Protein AF-A0A7W7MBR2-F1 (afdb_monomer_lite)

Secondary structure (DSSP, 8-state):
--HHHHHHHHHHHS-HHHHHHHHHHHHHHHTTTT-HHHHHHHHHHHTTSS-HHHHHH-HHHHHHHHHHHHHHHHHHHT--HHHHHHHHHHHHHHH-HHHHHHHHHHHH--

Radius of gyration: 14.6 Å; chains: 1; bounding box: 33×27×36 Å

Organism: NCBI:txid135948

Structure (mmCIF, N/CA/C/O backbone):
data_AF-A0A7W7MBR2-F1
#
_entry.id   AF-A0A7W7MBR2-F1
#
loop_
_atom_site.group_PDB
_atom_site.id
_atom_site.type_symbol
_atom_site.label_atom_id
_atom_site.label_alt_id
_atom_site.label_comp_id
_atom_site.label_asym_id
_atom_site.label_entity_id
_atom_site.label_seq_id
_atom_site.pdbx_PDB_ins_code
_atom_site.Cartn_x
_atom_site.Cartn_y
_atom_site.Cartn_z
_atom_site.occupancy
_atom_site.B_iso_or_equiv
_atom_site.auth_seq_id
_atom_site.auth_comp_id
_atom_site.auth_asym_id
_atom_site.auth_atom_id
_atom_site.pdbx_PDB_model_num
ATOM 1 N N . MET A 1 1 ? -8.152 5.923 13.920 1.00 49.62 1 MET A N 1
ATOM 2 C CA . MET A 1 1 ? -6.915 5.668 13.158 1.00 49.62 1 MET A CA 1
ATOM 3 C C . MET A 1 1 ? -6.152 4.585 13.889 1.00 49.62 1 MET A C 1
ATOM 5 O O . MET A 1 1 ? -5.781 4.813 15.036 1.00 49.62 1 MET A O 1
ATOM 9 N N . ASP A 1 2 ? -6.004 3.415 13.270 1.00 59.28 2 ASP A N 1
ATOM 10 C CA . ASP A 1 2 ? -5.337 2.266 13.882 1.00 59.28 2 ASP A CA 1
ATOM 11 C C . ASP A 1 2 ? -3.805 2.389 13.773 1.00 59.28 2 ASP A C 1
ATOM 13 O O . ASP A 1 2 ? -3.238 2.400 12.682 1.00 59.28 2 ASP A O 1
ATOM 17 N N . ALA A 1 3 ? -3.127 2.533 14.914 1.00 63.75 3 ALA A N 1
ATOM 18 C CA . ALA A 1 3 ? -1.664 2.595 14.985 1.00 63.75 3 ALA A CA 1
ATOM 19 C C . ALA A 1 3 ? -0.998 1.212 14.824 1.00 63.75 3 ALA A C 1
ATOM 21 O O . ALA A 1 3 ? 0.223 1.135 14.678 1.00 63.75 3 ALA A O 1
ATOM 22 N N . GLY A 1 4 ? -1.780 0.128 14.869 1.00 69.19 4 GLY A N 1
ATOM 23 C CA . GLY A 1 4 ? -1.312 -1.242 14.680 1.00 69.19 4 GLY A CA 1
ATOM 24 C C . GLY A 1 4 ? -0.959 -1.521 13.224 1.00 69.19 4 GLY A C 1
ATOM 25 O O . GLY A 1 4 ? 0.134 -2.002 12.950 1.00 69.19 4 GLY A O 1
ATOM 26 N N . LEU A 1 5 ? -1.815 -1.109 12.287 1.00 69.69 5 LEU A N 1
ATOM 27 C CA . LEU A 1 5 ? -1.602 -1.300 10.852 1.00 69.69 5 LEU A CA 1
ATOM 28 C C . LEU A 1 5 ? -0.293 -0.671 10.351 1.00 69.69 5 LEU A C 1
ATOM 30 O O . LEU A 1 5 ? 0.468 -1.314 9.635 1.00 69.69 5 LEU A O 1
ATOM 34 N N . GLU A 1 6 ? -0.006 0.578 10.728 1.00 70.12 6 GLU A N 1
ATOM 35 C CA . GLU A 1 6 ? 1.218 1.273 10.295 1.00 70.12 6 GLU A CA 1
ATOM 36 C C . GLU A 1 6 ? 2.475 0.562 10.814 1.00 70.12 6 GLU A C 1
ATOM 38 O O . GLU A 1 6 ? 3.444 0.393 10.075 1.00 70.12 6 GLU A O 1
ATOM 43 N N . ARG A 1 7 ? 2.416 0.057 12.050 1.00 70.56 7 ARG A N 1
ATOM 44 C CA . ARG A 1 7 ? 3.497 -0.704 12.676 1.00 70.56 7 ARG A CA 1
ATOM 45 C C . ARG A 1 7 ? 3.668 -2.095 12.062 1.00 70.56 7 ARG A C 1
ATOM 47 O O . ARG A 1 7 ? 4.799 -2.521 11.853 1.00 70.56 7 ARG A O 1
ATOM 54 N N . ASP A 1 8 ? 2.580 -2.781 11.724 1.00 70.62 8 ASP A N 1
ATOM 55 C CA . ASP A 1 8 ? 2.621 -4.077 11.035 1.00 70.62 8 ASP A CA 1
ATOM 56 C C . ASP A 1 8 ? 3.235 -3.944 9.635 1.00 70.62 8 ASP A C 1
ATOM 58 O O . ASP A 1 8 ? 4.055 -4.772 9.222 1.00 70.62 8 ASP A O 1
ATOM 62 N N . ILE A 1 9 ? 2.895 -2.869 8.913 1.00 71.56 9 ILE A N 1
ATOM 63 C CA . ILE A 1 9 ? 3.505 -2.577 7.614 1.00 71.56 9 ILE A CA 1
ATOM 64 C C . ILE A 1 9 ? 4.976 -2.198 7.788 1.00 71.56 9 ILE A C 1
ATOM 66 O O . ILE A 1 9 ? 5.803 -2.670 7.017 1.00 71.56 9 ILE A O 1
ATOM 70 N N . GLU A 1 10 ? 5.333 -1.391 8.788 1.00 71.88 10 GLU A N 1
ATOM 71 C CA . GLU A 1 10 ? 6.728 -1.026 9.058 1.00 71.88 10 GLU A CA 1
ATOM 72 C C . GLU A 1 10 ? 7.592 -2.259 9.347 1.00 71.88 10 GLU A C 1
ATOM 74 O O . GLU A 1 10 ? 8.663 -2.405 8.758 1.00 71.88 10 GLU A O 1
ATOM 79 N N . VAL A 1 11 ? 7.103 -3.180 10.183 1.00 69.88 11 VAL A N 1
ATOM 80 C CA . VAL A 1 11 ? 7.782 -4.449 10.486 1.00 69.88 11 VAL A CA 1
ATOM 81 C C . VAL A 1 11 ? 7.947 -5.303 9.228 1.00 69.88 11 VAL A C 1
ATOM 83 O O . VAL A 1 11 ? 9.002 -5.900 9.028 1.00 69.88 11 VAL A O 1
ATOM 86 N N . THR A 1 12 ? 6.934 -5.340 8.361 1.00 67.12 12 THR A N 1
ATOM 87 C CA . THR A 1 12 ? 6.955 -6.150 7.132 1.00 67.12 12 THR A CA 1
ATOM 88 C C . THR A 1 12 ? 7.833 -5.533 6.039 1.00 67.12 12 THR A C 1
ATOM 90 O O . THR A 1 12 ? 8.539 -6.244 5.329 1.00 67.12 12 THR A O 1
ATOM 93 N N . ALA A 1 13 ? 7.795 -4.211 5.890 1.00 66.62 13 ALA A N 1
ATOM 94 C CA . ALA A 1 13 ? 8.489 -3.478 4.836 1.00 66.62 13 ALA A CA 1
ATOM 95 C C . ALA A 1 13 ? 9.910 -3.043 5.224 1.00 66.62 13 ALA A C 1
ATOM 97 O O . ALA A 1 13 ? 10.670 -2.597 4.364 1.00 66.62 13 ALA A O 1
ATOM 98 N N . GLY A 1 14 ? 10.259 -3.096 6.513 1.00 69.44 14 GLY A N 1
ATOM 99 C CA . GLY A 1 14 ? 11.556 -2.668 7.043 1.00 69.44 14 GLY A CA 1
ATOM 100 C C . GLY A 1 14 ? 11.863 -1.177 6.845 1.00 69.44 14 GLY A C 1
ATOM 101 O O . GLY A 1 14 ? 13.008 -0.763 7.014 1.00 69.44 14 GLY A O 1
ATOM 102 N N . SER A 1 15 ? 10.874 -0.368 6.447 1.00 76.38 15 SER A N 1
ATOM 103 C CA . SER A 1 15 ? 11.046 1.048 6.115 1.00 76.38 15 SER A CA 1
ATOM 104 C C . SER A 1 15 ? 9.793 1.863 6.465 1.00 76.38 15 SER A C 1
ATOM 106 O O . SER A 1 15 ? 8.735 1.639 5.866 1.00 76.38 15 SER A O 1
ATOM 108 N N . PRO A 1 16 ? 9.905 2.880 7.343 1.00 76.38 16 PRO A N 1
ATOM 109 C CA . PRO A 1 16 ? 8.802 3.794 7.662 1.00 76.38 16 PRO A CA 1
ATOM 110 C C . PRO A 1 16 ? 8.258 4.530 6.430 1.00 76.38 16 PRO A C 1
ATOM 112 O O . PRO A 1 16 ? 7.071 4.835 6.340 1.00 76.38 16 PRO A O 1
ATOM 115 N N . LYS A 1 17 ? 9.123 4.798 5.442 1.00 79.62 17 LYS A N 1
ATOM 116 C CA . LYS A 1 17 ? 8.740 5.473 4.195 1.00 79.62 17 LYS A CA 1
ATOM 117 C C . LYS A 1 17 ? 7.839 4.588 3.334 1.00 79.62 17 LYS A C 1
ATOM 119 O O . LYS A 1 17 ? 6.874 5.076 2.753 1.00 79.62 17 LYS A O 1
ATOM 124 N N . VAL A 1 18 ? 8.135 3.289 3.285 1.00 76.12 18 VAL A N 1
ATOM 125 C CA . VAL A 1 18 ? 7.289 2.306 2.597 1.00 76.12 18 VAL A CA 1
ATOM 126 C C . VAL A 1 18 ? 5.979 2.119 3.359 1.00 76.12 18 VAL A C 1
ATOM 128 O O . VAL A 1 18 ? 4.923 2.110 2.734 1.00 76.12 18 VAL A O 1
ATOM 131 N N . ALA A 1 19 ? 6.018 2.069 4.694 1.00 80.25 19 ALA A N 1
ATOM 132 C CA . ALA A 1 19 ? 4.808 1.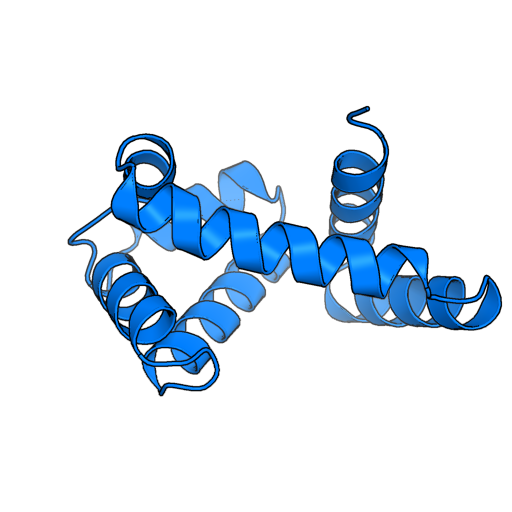983 5.510 1.00 80.25 19 ALA A CA 1
ATOM 133 C C . ALA A 1 19 ? 3.842 3.146 5.255 1.00 80.25 19 ALA A C 1
ATOM 135 O O . ALA A 1 19 ?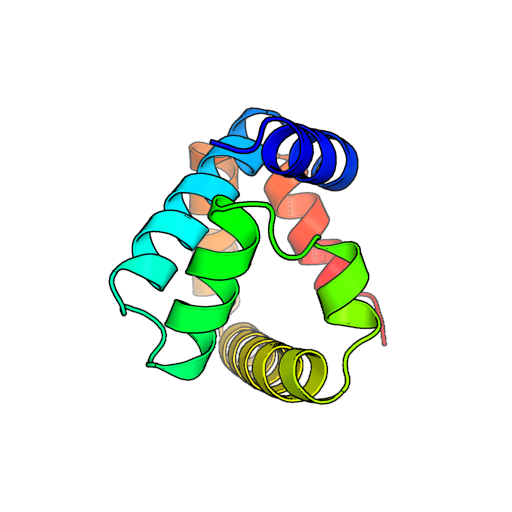 2.650 2.931 5.023 1.00 80.25 19 ALA A O 1
ATOM 136 N N . ARG A 1 20 ? 4.377 4.370 5.179 1.00 81.88 20 ARG A N 1
ATOM 137 C CA . ARG A 1 20 ? 3.606 5.557 4.801 1.00 81.88 20 ARG A CA 1
ATOM 138 C C . ARG A 1 20 ? 2.998 5.431 3.403 1.00 81.88 20 ARG A C 1
ATOM 140 O O . ARG A 1 20 ? 1.815 5.681 3.229 1.00 81.88 20 ARG A O 1
ATOM 147 N N . ALA A 1 21 ? 3.782 4.990 2.423 1.00 83.12 21 ALA A N 1
ATOM 148 C CA . ALA A 1 21 ? 3.317 4.840 1.047 1.00 83.12 21 ALA A CA 1
ATOM 149 C C . ALA A 1 21 ? 2.185 3.811 0.903 1.00 83.12 21 ALA A C 1
ATOM 151 O O . ALA A 1 21 ? 1.235 4.031 0.151 1.00 83.12 21 ALA A O 1
ATOM 152 N N . VAL A 1 22 ? 2.274 2.695 1.634 1.00 82.88 22 VAL A N 1
ATOM 153 C CA . VAL A 1 22 ? 1.216 1.677 1.681 1.00 82.88 22 VAL A CA 1
ATOM 154 C C . VAL A 1 22 ? -0.048 2.260 2.302 1.00 82.88 22 VAL A C 1
ATOM 156 O O . VAL A 1 22 ? -1.129 2.066 1.752 1.00 82.88 22 VAL A O 1
ATOM 159 N N . LYS A 1 23 ? 0.076 3.028 3.390 1.00 85.38 23 LYS A N 1
ATOM 160 C CA . LYS A 1 23 ? -1.053 3.727 4.014 1.00 85.38 23 LYS A CA 1
ATOM 161 C C . LYS A 1 23 ? -1.725 4.708 3.050 1.00 85.38 23 LYS A C 1
ATOM 163 O O . LYS A 1 23 ? -2.930 4.610 2.853 1.00 85.38 23 LYS A O 1
ATOM 168 N N . ASP A 1 24 ? -0.956 5.553 2.365 1.00 88.06 24 ASP A N 1
ATOM 169 C CA . ASP A 1 24 ? -1.482 6.477 1.348 1.00 88.06 24 ASP A CA 1
ATOM 170 C C . ASP A 1 24 ? -2.146 5.718 0.173 1.00 88.06 24 ASP A C 1
ATOM 172 O O . ASP A 1 24 ? -3.051 6.213 -0.504 1.00 88.06 24 ASP A O 1
ATOM 176 N N . GLY A 1 25 ? -1.675 4.505 -0.129 1.00 86.19 25 GLY A N 1
ATOM 177 C CA . GLY A 1 25 ? -2.312 3.593 -1.080 1.00 86.19 25 GLY A CA 1
ATOM 178 C C . GLY A 1 25 ? -3.665 3.079 -0.580 1.00 86.19 25 GLY A C 1
ATOM 179 O O . GLY A 1 25 ? -4.646 3.132 -1.319 1.00 86.19 25 GLY A O 1
ATOM 180 N N . LEU A 1 26 ? -3.736 2.633 0.675 1.00 87.75 26 LEU A N 1
ATOM 181 C CA . LEU A 1 26 ? -4.976 2.184 1.313 1.00 87.75 26 LEU A CA 1
ATOM 182 C C . LEU A 1 26 ? -6.007 3.313 1.407 1.00 87.75 26 LEU A C 1
ATOM 184 O O . LEU A 1 26 ? -7.173 3.088 1.102 1.00 87.75 26 LEU A O 1
ATOM 188 N N . GLU A 1 27 ? -5.590 4.534 1.743 1.00 91.25 27 GLU A N 1
ATOM 189 C CA . GLU A 1 27 ? -6.476 5.706 1.757 1.00 91.25 27 GLU A CA 1
ATOM 190 C C . GLU A 1 27 ? -7.099 5.933 0.370 1.00 91.25 27 GLU A C 1
ATOM 192 O O . GLU A 1 27 ? -8.322 5.976 0.235 1.00 91.25 27 GLU A O 1
ATOM 197 N N . ARG A 1 28 ? -6.291 5.908 -0.697 1.00 87.69 28 ARG A N 1
ATOM 198 C CA . ARG A 1 28 ? -6.799 6.002 -2.078 1.00 87.69 28 ARG A CA 1
ATOM 199 C C . ARG A 1 28 ? -7.730 4.854 -2.464 1.00 87.69 28 ARG A C 1
ATOM 201 O O . ARG A 1 28 ? -8.679 5.059 -3.226 1.00 87.69 28 ARG A O 1
ATOM 208 N N . LEU A 1 29 ? -7.467 3.633 -2.003 1.00 87.94 29 LEU A N 1
ATOM 209 C CA . LEU A 1 29 ? -8.364 2.499 -2.240 1.00 87.94 29 LEU A CA 1
ATOM 210 C C . LEU A 1 29 ? -9.698 2.699 -1.513 1.00 87.94 29 LEU A C 1
ATOM 212 O O . LEU A 1 29 ? -10.746 2.444 -2.102 1.00 87.94 29 LEU A O 1
ATOM 216 N N . SER A 1 30 ? -9.673 3.241 -0.294 1.00 90.12 30 SER A N 1
ATOM 217 C CA . SER A 1 30 ? -10.866 3.558 0.504 1.00 90.12 30 SER A CA 1
ATOM 218 C C . SER A 1 30 ? -11.747 4.658 -0.118 1.00 90.12 30 SER A C 1
ATOM 220 O O . SER A 1 30 ? -12.971 4.680 0.083 1.00 90.12 30 SER A O 1
ATOM 222 N N . ASP A 1 31 ? -11.148 5.499 -0.965 1.00 90.06 31 ASP A N 1
ATOM 223 C CA . ASP A 1 31 ? -11.836 6.485 -1.808 1.00 90.06 31 ASP A CA 1
ATOM 224 C C . ASP A 1 31 ? -12.436 5.876 -3.091 1.00 90.06 31 ASP A C 1
ATOM 226 O O . ASP A 1 31 ? -13.190 6.539 -3.801 1.00 90.06 31 ASP A O 1
ATOM 230 N N . GLY A 1 32 ? -12.169 4.596 -3.373 1.00 85.31 32 GLY A N 1
ATOM 231 C CA . GLY A 1 32 ? -12.797 3.835 -4.458 1.00 85.31 32 GLY A CA 1
ATOM 232 C C . GLY A 1 32 ? -11.927 3.608 -5.696 1.00 85.31 32 GLY A C 1
ATOM 233 O O . GLY A 1 32 ? -12.405 3.032 -6.672 1.00 85.31 32 GLY A O 1
ATOM 234 N N . SER A 1 33 ? -10.648 4.001 -5.677 1.00 81.75 33 SER A N 1
ATOM 235 C CA . SER A 1 33 ? -9.751 3.864 -6.844 1.00 81.75 33 SER A CA 1
ATOM 236 C C . SER A 1 33 ? -9.518 2.417 -7.315 1.00 81.75 33 SER A C 1
ATOM 238 O O . SER A 1 33 ? -9.135 2.206 -8.463 1.00 81.75 33 SER A O 1
ATOM 240 N N . GLY A 1 34 ? -9.769 1.422 -6.457 1.00 75.19 34 GLY A N 1
ATOM 241 C CA . GLY A 1 34 ? -9.596 -0.007 -6.751 1.00 75.19 34 GLY A CA 1
ATOM 242 C C . GLY A 1 34 ? -10.885 -0.783 -7.041 1.00 75.19 34 GLY A C 1
ATOM 243 O O . GLY A 1 34 ? -10.829 -2.006 -7.170 1.00 75.19 34 GLY A O 1
ATOM 244 N N . GLY A 1 35 ? -12.035 -0.109 -7.125 1.00 85.44 35 GLY A N 1
AT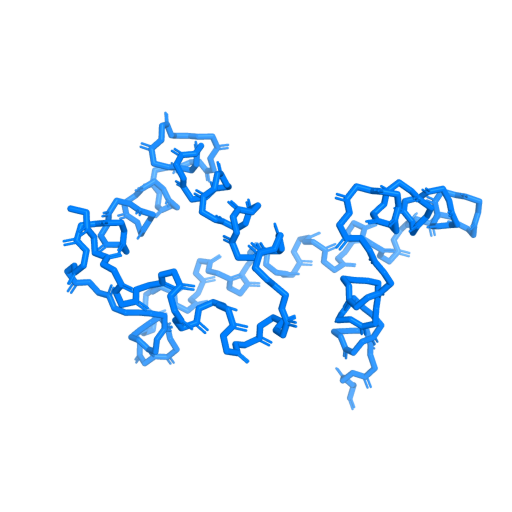OM 245 C CA . GLY A 1 35 ? -13.346 -0.760 -7.192 1.00 85.44 35 GLY A CA 1
ATOM 246 C C . GLY A 1 35 ? -13.946 -1.064 -5.809 1.00 85.44 35 GLY A C 1
ATOM 247 O O . GLY A 1 35 ? -13.274 -0.888 -4.788 1.00 85.44 35 GLY A O 1
ATOM 248 N N . PRO A 1 36 ? -15.221 -1.486 -5.764 1.00 85.56 36 PRO A N 1
ATOM 249 C CA . PRO A 1 36 ? -15.994 -1.561 -4.526 1.00 85.56 36 PRO A CA 1
ATOM 250 C C . PRO A 1 36 ? -15.444 -2.592 -3.534 1.00 85.56 36 PRO A C 1
ATOM 252 O O . PRO A 1 36 ? -15.415 -2.316 -2.337 1.00 85.56 36 PRO A O 1
ATOM 255 N N . GLU A 1 37 ? -14.932 -3.735 -4.001 1.00 83.69 37 GLU A N 1
ATOM 256 C CA . GLU A 1 37 ? -14.392 -4.759 -3.099 1.00 83.69 37 GLU A CA 1
ATOM 257 C C . GLU A 1 37 ? -13.094 -4.309 -2.411 1.00 83.69 37 GLU A C 1
ATOM 259 O O . GLU A 1 37 ? -12.919 -4.508 -1.210 1.00 83.69 37 GLU A O 1
ATOM 264 N N . LEU A 1 38 ? -12.178 -3.666 -3.145 1.00 84.38 38 LEU A N 1
ATOM 265 C CA . LEU A 1 38 ? -10.944 -3.133 -2.552 1.00 84.38 38 LEU A CA 1
ATOM 266 C C . LEU A 1 38 ? -11.212 -1.924 -1.658 1.00 84.38 38 LEU A C 1
ATOM 268 O O . LEU A 1 38 ? -10.490 -1.710 -0.686 1.00 84.38 38 LEU A O 1
ATOM 272 N N . GLN A 1 39 ? -12.248 -1.151 -1.975 1.00 90.44 39 GLN A N 1
ATOM 273 C CA . GLN A 1 39 ? -12.678 -0.030 -1.157 1.00 90.44 39 GLN A CA 1
ATOM 274 C C . GLN A 1 39 ? -13.132 -0.478 0.231 1.00 90.44 39 GLN A C 1
ATOM 276 O O . GLN A 1 39 ? -12.728 0.122 1.226 1.00 90.44 39 GLN A O 1
ATOM 281 N N . GLU A 1 40 ? -13.953 -1.525 0.303 1.00 88.75 40 GLU A N 1
ATOM 282 C CA . GLU A 1 40 ? -14.430 -2.083 1.569 1.00 88.75 40 GLU A CA 1
ATOM 283 C C . GLU A 1 40 ? -13.268 -2.625 2.410 1.00 88.75 40 GLU A C 1
ATOM 285 O O . GLU A 1 40 ? -13.104 -2.224 3.561 1.00 88.75 40 GLU A O 1
ATOM 290 N N . ILE A 1 41 ? -12.386 -3.423 1.798 1.00 87.31 41 ILE A N 1
ATOM 291 C CA . ILE A 1 41 ? -11.201 -3.979 2.467 1.00 87.31 41 ILE A CA 1
ATOM 292 C C . ILE A 1 41 ? -10.296 -2.868 3.012 1.00 87.31 41 ILE A C 1
ATOM 294 O O . ILE A 1 41 ? -9.832 -2.939 4.150 1.00 87.31 41 ILE A O 1
ATOM 298 N N . ALA A 1 42 ? -10.036 -1.831 2.212 1.00 89.81 42 ALA A N 1
ATOM 299 C CA . ALA A 1 42 ? -9.186 -0.724 2.626 1.00 89.81 42 ALA A CA 1
ATOM 300 C C . ALA A 1 42 ? -9.792 0.066 3.794 1.00 89.81 42 ALA A C 1
ATOM 302 O O . ALA A 1 42 ? -9.065 0.425 4.719 1.00 89.81 42 ALA A O 1
ATOM 303 N N . ARG A 1 43 ? -11.114 0.291 3.795 1.00 90.38 43 ARG A N 1
ATOM 304 C CA . ARG A 1 43 ? -11.813 0.927 4.923 1.00 90.38 43 ARG A CA 1
ATOM 305 C C . ARG A 1 43 ? -11.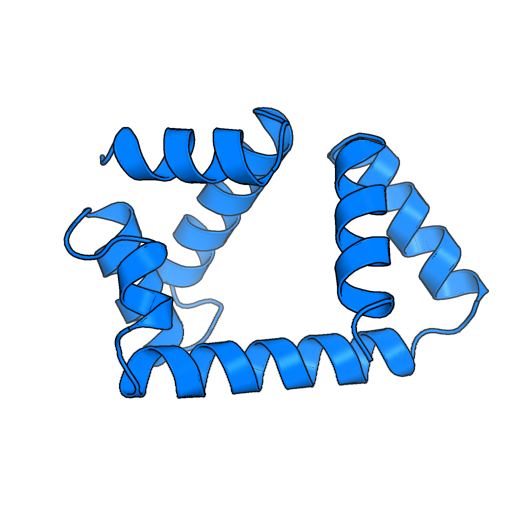713 0.090 6.187 1.00 90.38 43 ARG A C 1
ATOM 307 O O . ARG A 1 43 ? -11.356 0.625 7.229 1.00 90.38 43 ARG A O 1
ATOM 314 N N . ASP A 1 44 ? -11.970 -1.209 6.092 1.00 88.56 44 ASP A N 1
ATOM 315 C CA . ASP A 1 44 ? -11.936 -2.094 7.255 1.00 88.56 44 ASP A CA 1
ATOM 316 C C . ASP A 1 44 ? -10.525 -2.228 7.851 1.00 88.56 44 ASP A C 1
ATOM 318 O O . ASP A 1 44 ? -10.393 -2.305 9.074 1.00 88.56 44 ASP A O 1
ATOM 322 N N . LEU A 1 45 ? -9.473 -2.202 7.021 1.00 87.94 45 LEU A N 1
ATOM 323 C CA . LEU A 1 45 ? -8.079 -2.149 7.483 1.00 87.94 45 LEU A CA 1
ATOM 324 C C . LEU A 1 45 ? -7.765 -0.822 8.186 1.00 87.94 45 LEU A C 1
ATOM 326 O O . LEU A 1 45 ? -7.219 -0.824 9.286 1.00 87.94 45 LEU A O 1
ATOM 330 N N . LEU A 1 46 ? -8.107 0.315 7.569 1.00 89.19 46 LEU A N 1
ATOM 331 C CA . LEU A 1 46 ? -7.829 1.648 8.124 1.00 89.19 46 LEU A CA 1
ATOM 332 C C . LEU A 1 46 ? -8.605 1.924 9.425 1.00 89.19 46 LEU A C 1
ATOM 334 O O . LEU A 1 46 ? -8.095 2.606 10.323 1.00 89.19 46 LEU A O 1
ATOM 338 N N . ASP A 1 47 ? -9.813 1.368 9.534 1.00 88.50 47 ASP A N 1
ATOM 339 C CA . ASP A 1 47 ? -10.654 1.420 10.732 1.00 88.50 47 ASP A CA 1
ATOM 340 C C . ASP A 1 47 ? -10.215 0.418 11.815 1.00 88.50 47 ASP A C 1
ATOM 342 O O . ASP A 1 47 ? -10.734 0.470 12.932 1.00 88.50 47 ASP A O 1
ATOM 346 N N . GLY A 1 48 ? -9.276 -0.487 11.512 1.00 85.38 48 GLY A N 1
ATOM 347 C CA . GLY A 1 48 ? -8.802 -1.524 12.434 1.00 85.38 48 GLY A CA 1
ATOM 348 C C . GLY A 1 48 ? -9.823 -2.636 12.702 1.00 85.38 48 GLY A C 1
ATOM 349 O O . GLY A 1 48 ? -9.702 -3.361 13.688 1.00 85.38 48 GLY A O 1
ATOM 350 N N . ARG A 1 49 ? -10.850 -2.782 11.853 1.00 85.19 49 ARG A N 1
ATOM 351 C CA . ARG A 1 49 ? -11.851 -3.860 11.968 1.00 85.19 49 ARG A CA 1
ATOM 352 C C . ARG A 1 49 ? -11.290 -5.207 11.533 1.00 85.19 49 ARG A C 1
ATOM 354 O O . ARG A 1 49 ? -11.734 -6.240 12.030 1.00 85.19 49 ARG A O 1
ATOM 361 N N . ILE A 1 50 ? -10.334 -5.180 10.607 1.00 83.31 50 ILE A N 1
ATOM 362 C CA . ILE A 1 50 ? -9.560 -6.338 10.161 1.00 83.31 50 ILE A CA 1
ATOM 363 C C . ILE A 1 50 ? -8.073 -5.984 10.160 1.00 83.31 50 ILE A C 1
ATOM 365 O O . ILE A 1 50 ? -7.695 -4.831 9.961 1.00 83.31 50 ILE A O 1
ATOM 369 N N . THR A 1 51 ? -7.222 -6.984 10.355 1.00 82.94 51 THR A N 1
ATOM 370 C CA . THR A 1 51 ? -5.761 -6.853 10.263 1.00 82.94 51 THR A CA 1
ATOM 371 C C . THR A 1 51 ? -5.246 -7.361 8.914 1.00 82.94 51 THR A C 1
ATOM 373 O O . THR A 1 51 ? -5.933 -8.105 8.209 1.00 82.94 51 THR A O 1
ATOM 376 N N . LEU A 1 52 ? -3.991 -7.046 8.563 1.00 76.81 52 LEU A N 1
ATOM 377 C CA . LEU A 1 52 ? -3.328 -7.654 7.396 1.00 76.81 52 LEU A CA 1
ATOM 378 C C . LEU A 1 52 ? -3.295 -9.191 7.486 1.00 76.81 52 LEU A C 1
ATOM 380 O O . LEU A 1 52 ? -3.418 -9.879 6.472 1.00 76.81 52 LEU A O 1
ATOM 384 N N . GLY A 1 53 ? -3.184 -9.739 8.700 1.00 74.19 53 GLY A N 1
ATOM 385 C CA . GLY A 1 53 ? -3.244 -11.180 8.939 1.00 74.19 53 GLY A CA 1
ATOM 386 C C . GLY A 1 53 ? -4.604 -11.790 8.586 1.00 74.19 53 GLY A C 1
ATOM 387 O O . GLY A 1 53 ? -4.659 -12.897 8.046 1.00 74.19 53 GLY A O 1
ATOM 388 N N . ASP A 1 54 ? -5.701 -11.066 8.807 1.00 77.44 54 ASP A N 1
ATOM 389 C CA . ASP A 1 54 ? -7.060 -11.551 8.529 1.00 77.44 54 ASP A CA 1
ATOM 390 C C . ASP A 1 54 ? -7.352 -11.674 7.029 1.00 77.44 54 ASP A C 1
ATOM 392 O O . ASP A 1 54 ? -8.124 -12.549 6.615 1.00 77.44 54 ASP A O 1
ATOM 396 N N . LEU A 1 55 ? -6.662 -10.884 6.198 1.00 73.75 55 LEU A N 1
ATOM 397 C CA . LEU A 1 55 ? -6.718 -10.990 4.736 1.00 73.75 55 LEU A CA 1
ATOM 398 C C . LEU A 1 55 ? -6.220 -12.350 4.239 1.00 73.75 55 LEU A C 1
ATOM 400 O O . LEU A 1 55 ? -6.742 -12.891 3.266 1.00 73.75 55 LEU A O 1
ATOM 404 N N . THR A 1 56 ? -5.227 -12.926 4.922 1.00 69.88 56 THR A N 1
ATOM 405 C CA . THR A 1 56 ? -4.688 -14.251 4.573 1.00 69.88 56 THR A CA 1
ATOM 406 C C . THR A 1 56 ? -5.572 -15.398 5.059 1.00 69.88 56 THR A C 1
ATOM 408 O O . THR A 1 56 ? -5.517 -16.501 4.516 1.00 69.88 56 THR A O 1
ATOM 411 N N . ARG A 1 57 ? -6.413 -15.144 6.068 1.00 70.12 57 ARG A N 1
ATOM 412 C CA . ARG A 1 57 ? -7.285 -16.146 6.701 1.00 70.12 57 ARG A CA 1
ATOM 413 C C . ARG A 1 57 ? -8.668 -16.213 6.063 1.00 70.12 57 ARG A C 1
ATOM 415 O O . ARG A 1 57 ? -9.299 -17.270 6.070 1.00 70.12 57 ARG A O 1
ATOM 422 N N . THR A 1 58 ? -9.138 -15.108 5.493 1.00 68.75 58 THR A N 1
ATOM 423 C CA . THR A 1 58 ? -10.487 -15.008 4.932 1.00 68.75 58 THR A CA 1
ATOM 424 C C . THR A 1 58 ? -10.473 -15.295 3.436 1.00 68.75 58 THR A C 1
ATOM 426 O O . THR A 1 58 ? -9.905 -14.538 2.651 1.00 68.75 58 THR A O 1
ATOM 429 N N . ARG A 1 59 ? -11.152 -16.371 3.009 1.00 64.31 59 ARG A N 1
ATOM 430 C CA . ARG A 1 59 ? -11.202 -16.771 1.588 1.00 64.31 59 ARG A CA 1
ATOM 431 C C . ARG A 1 59 ? -11.734 -15.669 0.667 1.00 64.31 59 ARG A C 1
ATOM 433 O O . ARG A 1 59 ? -11.214 -15.522 -0.431 1.00 64.31 59 ARG A O 1
ATOM 440 N N . ALA A 1 60 ? -12.733 -14.901 1.107 1.00 68.12 60 ALA A N 1
ATOM 441 C CA . ALA A 1 60 ? -13.328 -13.830 0.306 1.00 68.12 60 ALA A CA 1
ATOM 442 C C . ALA A 1 60 ? -12.308 -12.728 -0.037 1.00 68.12 60 ALA A C 1
ATOM 444 O O . ALA A 1 60 ? -12.131 -12.394 -1.206 1.00 68.12 60 ALA A O 1
ATOM 445 N N . TYR A 1 61 ? -11.566 -12.237 0.960 1.00 66.44 61 TYR A N 1
ATOM 446 C CA . TYR A 1 61 ? -10.528 -11.219 0.762 1.00 66.44 61 TYR A CA 1
ATOM 447 C C . TYR A 1 61 ? -9.303 -11.767 0.035 1.00 66.44 61 TYR A C 1
ATOM 449 O O . TYR A 1 61 ? -8.722 -11.082 -0.807 1.00 66.44 61 TYR A O 1
ATOM 457 N N . SER A 1 62 ? -8.960 -13.031 0.290 1.00 69.62 62 SER A N 1
ATOM 458 C CA . SER A 1 62 ? -7.872 -13.711 -0.402 1.00 69.62 62 SER A CA 1
ATOM 459 C C . SER A 1 62 ? -8.107 -13.771 -1.915 1.00 69.62 62 SER A C 1
ATOM 461 O O . SER A 1 62 ? -7.197 -13.450 -2.668 1.00 69.62 62 SER A O 1
ATOM 463 N N . VAL A 1 63 ? -9.319 -14.089 -2.389 1.00 76.88 63 VAL A N 1
ATOM 464 C CA . VAL A 1 63 ? -9.600 -14.156 -3.838 1.00 76.88 63 VAL A CA 1
ATOM 465 C C . VAL A 1 63 ? -9.411 -12.799 -4.519 1.00 76.88 63 VAL A C 1
ATOM 467 O O . VAL A 1 63 ? -8.735 -12.728 -5.546 1.00 76.88 63 VAL A O 1
ATOM 470 N N . VAL A 1 64 ? -9.953 -11.724 -3.939 1.00 76.56 64 VAL A N 1
ATOM 471 C CA . VAL A 1 64 ? -9.846 -10.368 -4.505 1.00 76.56 64 VAL A CA 1
ATOM 472 C C . VAL A 1 64 ? -8.385 -9.917 -4.559 1.00 76.56 64 VAL A C 1
ATOM 474 O O . VAL A 1 64 ? -7.920 -9.446 -5.595 1.00 76.56 64 VAL A O 1
ATOM 477 N N . LEU A 1 65 ? -7.628 -10.112 -3.478 1.00 76.69 65 LEU A N 1
ATOM 478 C CA . LEU A 1 65 ? -6.214 -9.733 -3.426 1.00 76.69 65 LEU A CA 1
ATOM 479 C C . LEU A 1 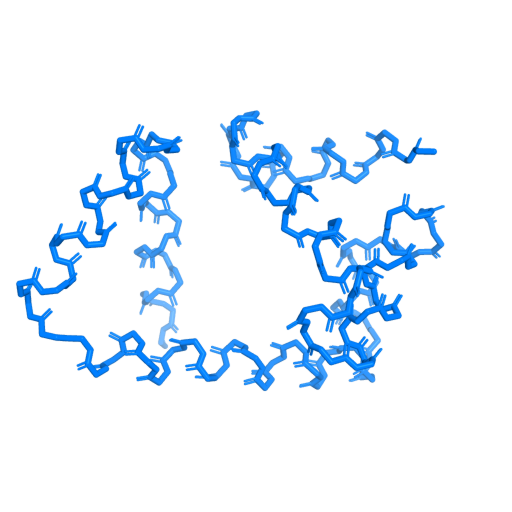65 ? -5.348 -10.575 -4.368 1.00 76.69 65 LEU A C 1
ATOM 481 O O . LEU A 1 65 ? -4.456 -10.038 -5.023 1.00 76.69 65 LEU A O 1
ATOM 485 N N . MET A 1 66 ? -5.617 -11.878 -4.476 1.00 79.25 66 MET A N 1
ATOM 486 C CA . MET A 1 66 ? -4.875 -12.769 -5.372 1.00 79.25 66 MET A CA 1
ATOM 487 C C . MET A 1 66 ? -5.125 -12.436 -6.843 1.00 79.25 66 MET A C 1
ATOM 489 O O . MET A 1 66 ? -4.194 -12.504 -7.643 1.00 79.25 66 MET A O 1
ATOM 493 N N . ASP A 1 67 ? -6.342 -12.031 -7.209 1.00 83.62 67 ASP A N 1
ATOM 494 C CA . ASP A 1 67 ? -6.644 -11.585 -8.571 1.00 83.62 67 ASP A CA 1
ATOM 495 C C . ASP A 1 67 ? -5.881 -10.298 -8.937 1.00 83.62 67 ASP A C 1
ATOM 497 O O . ASP A 1 67 ? -5.282 -10.206 -10.011 1.00 83.62 67 ASP A O 1
ATOM 501 N N . GLN A 1 68 ? -5.823 -9.334 -8.017 1.00 81.38 68 GLN A N 1
ATOM 502 C CA . GLN A 1 68 ? -5.072 -8.087 -8.205 1.00 81.38 68 GLN A CA 1
ATOM 503 C C . GLN A 1 68 ? -3.563 -8.344 -8.266 1.00 81.38 68 GLN A C 1
ATOM 505 O O . GLN A 1 68 ? -2.869 -7.787 -9.117 1.00 81.38 68 GLN A O 1
ATOM 510 N N . LEU A 1 69 ? -3.052 -9.246 -7.422 1.00 78.94 69 LEU A N 1
ATOM 511 C CA . LEU A 1 69 ? -1.653 -9.667 -7.460 1.00 78.94 69 LEU A CA 1
ATOM 512 C C . LEU A 1 69 ? -1.316 -10.387 -8.771 1.00 78.94 69 LEU A C 1
ATOM 514 O O . LEU A 1 69 ? -0.240 -10.170 -9.330 1.00 78.94 69 LEU A O 1
ATOM 518 N N . ARG A 1 70 ? -2.231 -11.216 -9.293 1.00 83.69 70 ARG A N 1
ATOM 519 C CA . ARG A 1 70 ? -2.074 -11.846 -10.610 1.00 83.69 70 ARG A CA 1
ATOM 520 C C . ARG A 1 70 ? -1.973 -10.784 -11.703 1.00 83.69 70 ARG A C 1
ATOM 522 O O . ARG A 1 70 ? -1.010 -10.817 -12.461 1.00 83.69 70 ARG A O 1
ATOM 529 N N . ARG A 1 71 ? -2.889 -9.811 -11.735 1.00 83.44 71 ARG A N 1
ATOM 530 C CA . ARG A 1 71 ? -2.863 -8.705 -12.710 1.00 83.44 71 ARG A CA 1
ATOM 531 C C . ARG A 1 71 ? -1.584 -7.877 -12.625 1.00 83.44 71 ARG A C 1
ATOM 533 O O . ARG A 1 71 ? -0.998 -7.543 -13.652 1.00 83.44 71 ARG A O 1
ATOM 540 N N . TYR A 1 72 ? -1.117 -7.588 -11.412 1.00 80.75 72 TYR A N 1
ATOM 541 C CA . TYR A 1 72 ? 0.159 -6.909 -11.202 1.00 80.75 72 TYR A CA 1
ATOM 542 C C . TYR A 1 72 ? 1.329 -7.712 -11.785 1.00 80.75 72 TYR A C 1
ATOM 544 O O . TYR A 1 72 ? 2.155 -7.160 -12.509 1.00 80.75 72 TYR A O 1
ATOM 552 N N . ARG A 1 73 ? 1.380 -9.024 -11.524 1.00 81.12 73 ARG A N 1
ATOM 553 C CA . ARG A 1 73 ? 2.419 -9.917 -12.060 1.00 81.12 73 ARG A CA 1
ATOM 554 C C . ARG A 1 73 ? 2.378 -10.009 -13.580 1.00 81.12 73 ARG A C 1
ATOM 556 O O . ARG A 1 73 ? 3.426 -9.957 -14.212 1.00 81.12 73 ARG A O 1
ATOM 563 N N . GLU A 1 74 ? 1.190 -10.113 -14.168 1.00 86.38 74 GLU A N 1
ATOM 564 C CA . GLU A 1 74 ? 1.003 -10.120 -15.622 1.00 86.38 74 GLU A CA 1
ATOM 565 C C . GLU A 1 74 ? 1.499 -8.812 -16.245 1.00 86.38 74 GLU A C 1
ATOM 567 O O . GLU A 1 74 ? 2.271 -8.838 -17.202 1.00 86.38 74 GLU A O 1
ATOM 572 N N . TRP A 1 75 ? 1.128 -7.662 -15.680 1.00 89.12 75 TRP A N 1
ATOM 573 C CA . TRP A 1 75 ? 1.647 -6.365 -16.117 1.00 89.12 75 TRP A CA 1
ATOM 574 C C . TRP A 1 75 ? 3.177 -6.300 -16.001 1.00 89.12 75 TRP A C 1
ATOM 576 O O . TRP A 1 75 ? 3.857 -5.959 -16.967 1.00 89.12 75 TRP A O 1
ATOM 586 N N . GLN A 1 76 ? 3.732 -6.708 -14.857 1.00 82.75 76 GLN A N 1
ATOM 587 C CA . GLN A 1 76 ? 5.172 -6.680 -14.600 1.00 82.75 76 GLN A CA 1
ATOM 588 C C . GLN A 1 76 ? 5.954 -7.629 -15.527 1.00 82.75 76 GLN A C 1
ATOM 590 O O . GLN A 1 76 ? 7.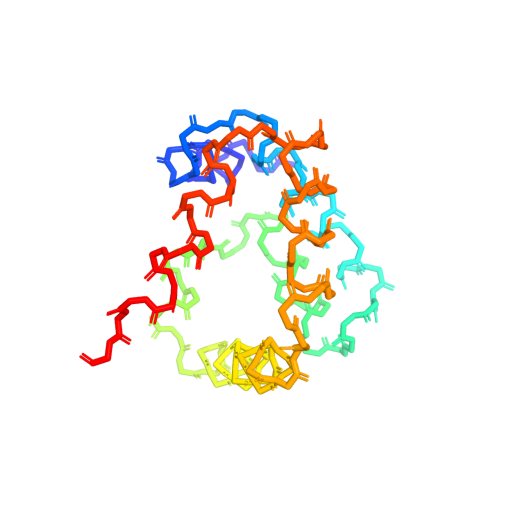091 -7.333 -15.903 1.00 82.75 76 GLN A O 1
ATOM 595 N N . ALA A 1 77 ? 5.375 -8.773 -15.897 1.00 85.88 77 ALA A N 1
ATOM 596 C CA . ALA A 1 77 ? 5.967 -9.724 -16.837 1.00 85.88 77 ALA A CA 1
ATOM 597 C C . ALA A 1 77 ? 6.027 -9.168 -18.268 1.00 85.88 77 ALA A C 1
ATOM 599 O O . ALA A 1 77 ? 6.928 -9.527 -19.020 1.00 85.88 77 ALA A O 1
ATOM 600 N N . ASN A 1 78 ? 5.113 -8.260 -18.618 1.00 90.56 78 ASN A N 1
ATOM 601 C CA . ASN A 1 78 ? 5.059 -7.620 -19.931 1.00 90.56 78 ASN A CA 1
ATOM 602 C C . ASN A 1 78 ? 5.936 -6.360 -20.051 1.00 90.56 78 ASN A C 1
ATOM 604 O O . ASN A 1 78 ? 6.039 -5.804 -21.141 1.00 90.56 78 ASN A O 1
ATOM 608 N N . LEU A 1 79 ? 6.588 -5.911 -18.972 1.00 90.19 79 LEU A N 1
ATOM 609 C CA . LEU A 1 79 ? 7.531 -4.789 -19.032 1.00 90.19 79 LEU A CA 1
ATOM 610 C C . LEU A 1 79 ? 8.811 -5.176 -19.779 1.00 90.19 79 LEU A C 1
ATOM 612 O O . LEU A 1 79 ? 9.467 -6.169 -19.438 1.00 90.19 79 LEU A O 1
ATOM 616 N N . SER A 1 80 ? 9.230 -4.332 -20.724 1.00 92.38 80 SER A N 1
ATOM 617 C CA . SER A 1 80 ? 10.556 -4.423 -21.336 1.00 92.38 80 SER A CA 1
ATOM 618 C C . SER A 1 80 ? 11.669 -4.174 -20.310 1.00 92.38 80 SER A C 1
ATOM 620 O O . SER A 1 80 ? 11.451 -3.618 -19.231 1.00 92.38 80 SER A O 1
ATOM 622 N N . ALA A 1 81 ? 12.906 -4.543 -20.655 1.00 88.69 81 ALA A N 1
ATOM 623 C CA . ALA A 1 81 ? 14.061 -4.293 -19.791 1.00 88.69 81 ALA A CA 1
ATOM 624 C C . ALA A 1 81 ? 14.251 -2.795 -19.473 1.00 88.69 81 ALA A C 1
ATOM 626 O O . ALA A 1 81 ? 14.606 -2.446 -18.349 1.00 88.69 81 ALA A O 1
ATOM 627 N N . ALA A 1 82 ? 13.971 -1.911 -20.438 1.00 90.44 82 ALA A N 1
ATOM 628 C CA . ALA A 1 82 ? 14.083 -0.466 -20.255 1.00 90.44 82 ALA A CA 1
ATOM 629 C C . ALA A 1 82 ? 12.986 0.089 -19.331 1.00 90.44 82 ALA A C 1
ATOM 631 O O . ALA A 1 82 ? 13.278 0.869 -18.426 1.00 90.44 82 ALA A O 1
ATOM 632 N N . GLU A 1 83 ? 11.733 -0.337 -19.518 1.00 90.12 83 GLU A N 1
ATOM 633 C CA . GLU A 1 83 ? 10.616 0.072 -18.653 1.00 90.12 83 GLU A CA 1
ATOM 634 C C . GLU A 1 83 ? 10.795 -0.441 -17.225 1.00 90.12 83 GLU A C 1
ATOM 636 O O . GLU A 1 83 ? 10.519 0.276 -16.266 1.00 90.12 83 GLU A O 1
ATOM 641 N N . ARG A 1 84 ? 11.331 -1.656 -17.080 1.00 86.88 84 ARG A N 1
ATOM 642 C CA . ARG A 1 84 ? 11.664 -2.241 -15.782 1.00 86.88 84 ARG A CA 1
ATOM 643 C C . ARG A 1 84 ? 12.743 -1.440 -15.058 1.00 86.88 84 ARG A C 1
ATOM 645 O O . ARG A 1 84 ? 12.532 -1.055 -13.913 1.00 86.88 84 ARG A O 1
ATOM 652 N N . ALA A 1 85 ? 13.856 -1.138 -15.728 1.00 88.38 85 ALA A N 1
ATOM 653 C CA . ALA A 1 85 ? 14.934 -0.341 -15.140 1.00 88.38 85 ALA A CA 1
ATOM 654 C C . ALA A 1 85 ? 14.455 1.062 -14.735 1.00 88.38 85 ALA A C 1
ATOM 656 O O . ALA A 1 85 ? 14.855 1.585 -13.695 1.00 88.38 85 ALA A O 1
ATOM 657 N N . ARG A 1 86 ? 13.558 1.660 -15.531 1.00 91.25 86 ARG A N 1
ATOM 658 C CA . ARG A 1 86 ? 12.929 2.939 -15.195 1.00 91.25 86 ARG A CA 1
ATOM 659 C C . ARG A 1 86 ? 12.068 2.833 -13.935 1.00 91.25 86 ARG A C 1
ATOM 661 O O . ARG A 1 86 ? 12.255 3.636 -13.027 1.00 91.25 86 ARG A O 1
ATOM 668 N N . LEU A 1 87 ? 11.177 1.845 -13.867 1.00 87.69 87 LEU A N 1
ATOM 669 C CA . LEU A 1 87 ? 10.311 1.620 -12.709 1.00 87.69 87 LEU A CA 1
ATOM 670 C C . LEU A 1 87 ? 11.126 1.387 -11.428 1.00 87.69 87 LEU A C 1
ATOM 672 O O . LEU A 1 87 ? 10.836 1.972 -10.389 1.00 87.69 87 LEU A O 1
ATOM 676 N N . GLU A 1 88 ? 12.170 0.559 -11.497 1.00 88.81 88 GLU A N 1
ATOM 677 C CA . GLU A 1 88 ? 13.070 0.309 -10.365 1.00 88.81 88 GLU A CA 1
ATOM 678 C C . GLU A 1 88 ? 13.795 1.587 -9.918 1.00 88.81 88 GLU A C 1
ATOM 680 O O . GLU A 1 88 ? 13.944 1.822 -8.718 1.00 88.81 88 GLU A O 1
ATOM 685 N N . GLY A 1 89 ? 14.202 2.438 -10.866 1.00 90.12 89 GLY A N 1
ATOM 686 C CA . GLY A 1 89 ? 14.777 3.754 -10.588 1.00 90.12 89 GLY A CA 1
ATOM 687 C C . GLY A 1 89 ? 13.798 4.689 -9.875 1.00 90.12 89 GLY A C 1
ATOM 688 O O . GLY A 1 89 ? 14.141 5.247 -8.834 1.00 90.12 89 GLY A O 1
ATOM 689 N N . GLU A 1 90 ? 12.568 4.801 -10.384 1.00 89.81 90 GLU A N 1
ATOM 690 C CA . GLU A 1 90 ? 11.495 5.614 -9.789 1.00 89.81 90 GLU A CA 1
ATOM 691 C C . GLU A 1 90 ? 11.175 5.144 -8.356 1.00 89.81 90 GLU A C 1
ATOM 693 O O . GLU A 1 90 ? 11.069 5.953 -7.433 1.00 89.81 90 GLU A O 1
ATOM 698 N N . ILE A 1 91 ? 11.109 3.828 -8.130 1.00 86.44 91 ILE A N 1
ATOM 699 C CA . ILE A 1 91 ? 10.856 3.241 -6.805 1.00 86.44 91 ILE A CA 1
ATOM 700 C C . ILE A 1 91 ? 12.034 3.461 -5.859 1.00 86.44 91 ILE A C 1
ATOM 702 O O . ILE A 1 91 ? 11.826 3.799 -4.693 1.00 86.44 91 ILE A O 1
ATOM 706 N N . ARG A 1 92 ? 13.272 3.315 -6.339 1.00 86.75 92 ARG A N 1
ATOM 707 C CA . ARG A 1 92 ? 14.470 3.569 -5.533 1.00 86.75 92 ARG A CA 1
ATOM 708 C C . ARG A 1 92 ? 14.556 5.023 -5.091 1.00 86.75 92 ARG A C 1
ATOM 710 O O . ARG A 1 92 ? 14.874 5.281 -3.933 1.00 86.75 92 ARG A O 1
ATOM 717 N N . GLU A 1 93 ? 14.271 5.958 -5.989 1.00 87.88 93 GLU A N 1
ATOM 718 C CA . GLU A 1 93 ? 14.258 7.388 -5.682 1.00 87.88 93 GLU A CA 1
ATOM 719 C C . GLU A 1 93 ? 13.148 7.722 -4.675 1.00 87.88 93 GLU A C 1
ATOM 721 O O . GLU A 1 93 ? 13.375 8.389 -3.658 1.00 87.88 93 GLU A O 1
ATOM 726 N N . MET A 1 94 ? 11.946 7.193 -4.908 1.00 83.38 94 MET A N 1
ATOM 727 C CA . MET A 1 94 ? 10.777 7.533 -4.109 1.00 83.38 94 MET A CA 1
ATOM 728 C C . MET A 1 94 ? 10.741 6.825 -2.754 1.00 83.38 94 MET A C 1
ATOM 730 O O . MET A 1 94 ? 10.333 7.440 -1.773 1.00 83.38 94 MET A O 1
ATOM 734 N N . TYR A 1 95 ? 11.208 5.582 -2.643 1.00 81.75 95 TYR A N 1
ATOM 735 C CA . TYR A 1 95 ? 11.015 4.741 -1.452 1.00 81.75 95 TYR A CA 1
ATOM 736 C C . TYR A 1 95 ? 12.307 4.158 -0.867 1.00 81.75 95 TYR A C 1
ATOM 738 O O . TYR A 1 95 ? 12.292 3.648 0.254 1.00 81.75 95 TYR A O 1
ATOM 746 N N . GLY A 1 96 ? 13.434 4.308 -1.565 1.00 83.69 96 GLY A N 1
ATOM 747 C CA . GLY A 1 96 ? 14.733 3.781 -1.157 1.00 83.69 96 GLY A CA 1
ATOM 748 C C . GLY A 1 96 ? 15.013 2.367 -1.688 1.00 83.69 96 GLY A C 1
ATOM 749 O O . GLY A 1 96 ? 14.148 1.736 -2.295 1.00 83.69 96 GLY A O 1
ATOM 750 N N . PRO A 1 97 ? 16.236 1.850 -1.474 1.00 77.31 97 PRO A N 1
ATOM 751 C CA . PRO A 1 97 ? 16.679 0.570 -2.033 1.00 77.31 97 PRO A CA 1
ATOM 752 C C . PRO A 1 97 ? 15.877 -0.634 -1.514 1.00 77.31 97 PRO A C 1
ATOM 754 O O . PRO A 1 97 ? 15.533 -1.504 -2.304 1.00 77.31 97 PRO A O 1
ATOM 757 N N . SER A 1 98 ? 15.468 -0.631 -0.240 1.00 72.50 98 SER A N 1
ATOM 758 C CA . SER A 1 98 ? 14.706 -1.731 0.376 1.00 72.50 98 SER A CA 1
ATOM 759 C C . SER A 1 98 ? 13.354 -2.002 -0.298 1.00 72.50 98 SER A C 1
ATOM 761 O O . SER A 1 98 ? 12.859 -3.125 -0.270 1.00 72.50 98 SER A O 1
ATOM 763 N N . ALA A 1 99 ? 12.754 -0.989 -0.932 1.00 73.56 99 ALA A N 1
ATOM 764 C CA . ALA A 1 99 ? 11.514 -1.155 -1.687 1.00 73.56 99 ALA A CA 1
ATOM 765 C C . ALA A 1 99 ? 11.730 -1.924 -3.001 1.00 73.56 99 ALA A C 1
ATOM 767 O O . ALA A 1 99 ? 10.845 -2.656 -3.440 1.00 73.56 99 ALA A O 1
ATOM 768 N N . VAL A 1 100 ? 12.910 -1.786 -3.614 1.00 74.88 100 VAL A N 1
ATOM 769 C CA . VAL A 1 100 ? 13.287 -2.532 -4.821 1.00 74.88 100 VAL A CA 1
ATOM 770 C C . VAL A 1 100 ? 13.564 -3.995 -4.471 1.00 74.88 100 VAL A C 1
ATOM 772 O O . VAL A 1 100 ? 13.065 -4.883 -5.157 1.00 74.88 100 VAL A O 1
ATOM 775 N N . ASP A 1 101 ? 14.251 -4.251 -3.356 1.00 73.50 101 ASP A N 1
ATOM 776 C CA . ASP A 1 101 ? 14.557 -5.612 -2.889 1.00 73.50 101 ASP A CA 1
ATOM 777 C C . ASP A 1 101 ? 13.277 -6.435 -2.636 1.00 73.50 101 ASP A C 1
ATOM 779 O O . ASP A 1 101 ? 13.191 -7.615 -2.987 1.00 73.50 101 ASP A O 1
ATOM 783 N N . GLY A 1 102 ? 12.231 -5.799 -2.092 1.00 67.12 102 GLY A N 1
ATOM 784 C CA . GLY A 1 102 ? 10.917 -6.425 -1.909 1.00 67.12 102 GLY A CA 1
ATOM 785 C C . GLY A 1 102 ? 10.244 -6.834 -3.227 1.00 67.12 102 GLY A C 1
ATOM 786 O O . GLY A 1 102 ? 9.634 -7.902 -3.308 1.00 67.12 102 GLY A O 1
ATOM 787 N N . LEU A 1 103 ? 10.396 -6.035 -4.287 1.00 68.19 103 LEU A N 1
ATOM 788 C CA . LEU A 1 103 ? 9.889 -6.381 -5.620 1.00 68.19 103 LEU A CA 1
ATOM 789 C C . LEU A 1 103 ? 10.644 -7.553 -6.243 1.00 68.19 103 LEU A C 1
ATOM 791 O O . LEU A 1 103 ? 10.036 -8.391 -6.914 1.00 68.19 103 LEU A O 1
ATOM 795 N N . GLU A 1 104 ? 11.953 -7.636 -6.013 1.00 68.88 104 GLU A N 1
ATOM 796 C CA . GLU A 1 104 ? 12.750 -8.771 -6.469 1.00 68.88 104 GLU A CA 1
ATOM 797 C C . GLU A 1 104 ? 12.362 -10.066 -5.745 1.00 68.88 104 GLU A C 1
ATOM 799 O O . GLU A 1 104 ? 12.292 -11.125 -6.373 1.00 68.88 104 GLU A O 1
ATOM 804 N N . HIS A 1 105 ? 12.021 -9.988 -4.455 1.00 65.69 105 HIS A N 1
ATOM 805 C CA . HIS A 1 105 ? 11.558 -11.144 -3.688 1.00 65.69 105 HIS A CA 1
ATOM 806 C C . HIS A 1 105 ? 10.212 -11.687 -4.196 1.00 65.69 105 HIS A C 1
ATOM 808 O O . HIS A 1 105 ? 10.045 -12.896 -4.362 1.00 65.69 105 HIS A O 1
ATOM 814 N N . LEU A 1 106 ? 9.267 -10.803 -4.537 1.00 62.25 106 LEU A N 1
ATOM 815 C CA . LEU A 1 106 ? 7.974 -11.194 -5.117 1.00 62.25 106 LEU A CA 1
ATOM 816 C C . LEU A 1 106 ? 8.097 -11.862 -6.496 1.00 62.25 106 LEU A C 1
ATOM 818 O O . LEU A 1 106 ? 7.182 -12.586 -6.902 1.00 62.25 106 LEU A O 1
ATOM 822 N N . ARG A 1 107 ? 9.218 -11.631 -7.192 1.00 65.62 107 ARG A N 1
ATOM 823 C CA . ARG A 1 107 ? 9.568 -12.235 -8.486 1.00 65.62 107 ARG A CA 1
ATOM 824 C C . ARG A 1 107 ? 10.224 -13.614 -8.337 1.00 65.62 107 ARG A C 1
ATOM 826 O O . ARG A 1 107 ? 10.035 -14.459 -9.202 1.00 65.62 107 ARG A O 1
ATOM 833 N N . GLY A 1 108 ? 11.011 -13.831 -7.281 1.00 56.28 108 GLY A N 1
ATOM 834 C CA . GLY A 1 108 ? 11.809 -15.051 -7.087 1.00 56.28 108 GLY A CA 1
ATOM 835 C C . GLY A 1 108 ? 11.046 -16.268 -6.552 1.00 56.28 108 GLY A C 1
ATOM 836 O O . GLY A 1 108 ? 11.574 -17.374 -6.609 1.00 56.28 108 GLY A O 1
ATOM 837 N N . ASN A 1 109 ? 9.825 -16.088 -6.042 1.00 48.34 109 ASN A N 1
ATOM 838 C CA . ASN A 1 109 ? 9.026 -17.180 -5.488 1.00 48.34 109 ASN A CA 1
ATOM 839 C C . ASN A 1 109 ? 8.264 -17.906 -6.618 1.00 48.34 109 ASN A C 1
ATOM 841 O O . ASN A 1 109 ? 7.132 -17.540 -6.950 1.00 48.34 109 ASN A O 1
ATOM 845 N N . HIS A 1 110 ? 8.933 -18.891 -7.224 1.00 42.31 110 HIS A N 1
ATOM 846 C CA . HIS A 1 110 ? 8.420 -19.835 -8.222 1.00 42.31 110 HIS A CA 1
ATOM 847 C C . HIS A 1 110 ? 8.401 -21.255 -7.657 1.00 42.31 110 HIS A C 1
ATOM 849 O O . HIS A 1 110 ? 9.401 -21.639 -7.010 1.00 42.31 110 HIS A O 1
#

pLDDT: mean 78.97, std 10.19, range [42.31, 92.38]

Sequence (110 aa):
MDAGLERDIEVTAGSPKVARAVKDGLERLSDGSGGPELQEIARDLLDGRITLGDLTRTRAYSVVLMDQLRRYREWQANLSAAERARLEGEIREMYGPSAVDGLEHLRGNH

Foldseek 3Di:
DDPVQLVVQCVVLVANLRSVVVLVVLVVVCVAPLHDLSVVVSVCCVVVVDHPVVCVVDPVSVVSVVVVVVVVVVVVVPDDPVRNVVVLVVCCVRGNDSSSVVVVVSVPPD